Protein AF-A0A2Z6NJ22-F1 (afdb_monomer_lite)

Structure (mmCIF, N/CA/C/O backbone):
data_AF-A0A2Z6NJ22-F1
#
_entry.id   AF-A0A2Z6NJ22-F1
#
loop_
_atom_site.group_PDB
_atom_site.id
_atom_site.type_symbol
_atom_site.label_atom_id
_atom_site.label_alt_id
_atom_site.label_comp_id
_atom_site.label_asym_id
_atom_site.label_entity_id
_atom_site.label_seq_id
_atom_site.pdbx_PDB_ins_code
_atom_site.Cartn_x
_atom_site.Cartn_y
_atom_site.Cartn_z
_atom_site.occupancy
_atom_site.B_iso_or_equiv
_atom_site.auth_seq_id
_atom_site.auth_comp_id
_atom_site.auth_asym_id
_atom_site.auth_atom_id
_atom_site.pdbx_PDB_model_num
ATOM 1 N N . MET A 1 1 ? -37.559 15.066 52.890 1.00 38.03 1 MET A N 1
ATOM 2 C CA . MET A 1 1 ? -38.535 14.042 52.477 1.00 38.03 1 MET A CA 1
ATOM 3 C C . MET A 1 1 ? -38.280 13.775 51.014 1.00 38.03 1 MET A C 1
ATOM 5 O O . MET A 1 1 ? -38.574 14.602 50.161 1.00 38.03 1 MET A O 1
ATOM 9 N N . ASP A 1 2 ? -37.544 12.697 50.812 1.00 37.50 2 ASP A N 1
ATOM 10 C CA . ASP A 1 2 ? -36.873 12.279 49.595 1.00 37.50 2 ASP A CA 1
ATOM 11 C C . ASP A 1 2 ? -37.854 11.797 48.532 1.00 37.50 2 ASP A C 1
ATOM 13 O O . ASP A 1 2 ? -38.827 11.119 48.843 1.00 37.50 2 ASP A O 1
ATOM 17 N N . THR A 1 3 ? -37.546 12.063 47.267 1.00 36.28 3 THR A N 1
ATOM 18 C CA . THR A 1 3 ? -37.867 11.139 46.171 1.00 36.28 3 THR A CA 1
ATOM 19 C C . THR A 1 3 ? -36.763 11.238 45.123 1.00 36.28 3 THR A C 1
ATOM 21 O O . THR A 1 3 ? -36.845 11.949 44.127 1.00 36.28 3 THR A O 1
ATOM 24 N N . ILE A 1 4 ? -35.683 10.505 45.394 1.00 40.12 4 ILE A N 1
ATOM 25 C CA . ILE A 1 4 ? -34.725 10.065 44.384 1.00 40.12 4 ILE A CA 1
ATOM 26 C C . ILE A 1 4 ? -35.502 9.130 43.452 1.00 40.12 4 ILE A C 1
ATOM 28 O O . ILE A 1 4 ? -35.852 8.016 43.839 1.00 40.12 4 ILE A O 1
ATOM 32 N N . VAL A 1 5 ? -35.796 9.582 42.234 1.00 43.03 5 VAL A N 1
ATOM 33 C CA . VAL A 1 5 ? -36.235 8.690 41.157 1.00 43.03 5 VAL A CA 1
ATOM 34 C C . VAL A 1 5 ? -35.000 7.923 40.698 1.00 43.03 5 VAL A C 1
ATOM 36 O O . VAL A 1 5 ? -34.223 8.377 39.861 1.00 43.03 5 VAL A O 1
ATOM 39 N N . THR A 1 6 ? -34.790 6.759 41.300 1.00 40.00 6 THR A N 1
ATOM 40 C CA . THR A 1 6 ? -33.880 5.730 40.809 1.00 40.00 6 THR A CA 1
ATOM 41 C C . THR A 1 6 ? -34.427 5.198 39.486 1.00 40.00 6 THR A C 1
ATOM 43 O O . THR A 1 6 ? -35.269 4.301 39.454 1.00 40.00 6 THR A O 1
ATOM 46 N N . SER A 1 7 ? -33.943 5.729 38.360 1.00 39.03 7 SER A N 1
ATOM 47 C CA . SER A 1 7 ? -34.081 5.055 37.068 1.00 39.03 7 SER A CA 1
ATOM 48 C C . SER A 1 7 ? -33.169 3.827 37.074 1.00 39.03 7 SER A C 1
ATOM 50 O O . SER A 1 7 ? -32.027 3.867 36.618 1.00 39.03 7 SER A O 1
ATOM 52 N N . ASN A 1 8 ? -33.672 2.740 37.658 1.00 41.41 8 ASN A N 1
ATOM 53 C CA . ASN A 1 8 ? -33.053 1.425 37.643 1.00 41.41 8 ASN A CA 1
ATOM 54 C C . ASN A 1 8 ? -33.202 0.828 36.233 1.00 41.41 8 ASN A C 1
ATOM 56 O O . ASN A 1 8 ? -34.035 -0.043 35.985 1.00 41.41 8 ASN A O 1
ATOM 60 N N . GLY A 1 9 ? -32.435 1.367 35.284 1.00 41.97 9 GLY A N 1
ATOM 61 C CA . GLY A 1 9 ? -32.230 0.770 33.973 1.00 41.97 9 GLY A CA 1
ATOM 62 C C . GLY A 1 9 ? -31.323 -0.436 34.146 1.00 41.97 9 GLY A C 1
ATOM 63 O O . GLY A 1 9 ? -30.105 -0.322 34.069 1.00 41.97 9 GLY A O 1
ATOM 64 N N . THR A 1 10 ? -31.926 -1.579 34.444 1.00 43.66 10 THR A N 1
ATOM 65 C CA . THR A 1 10 ? -31.270 -2.881 34.387 1.00 43.66 10 THR A CA 1
ATOM 66 C C . THR A 1 10 ? -30.756 -3.081 32.963 1.00 43.66 10 THR A C 1
ATOM 68 O O . THR A 1 10 ? -31.517 -3.383 32.048 1.00 43.66 10 THR A O 1
ATOM 71 N N . GLU A 1 11 ? -29.457 -2.861 32.752 1.00 52.00 11 GLU A N 1
ATOM 72 C CA . GLU A 1 11 ? -28.782 -3.304 31.538 1.00 52.00 11 GLU A CA 1
ATOM 73 C C . GLU A 1 11 ? -28.893 -4.831 31.492 1.00 52.00 11 GLU A C 1
ATOM 75 O O . GLU A 1 11 ? -28.172 -5.545 32.192 1.00 52.00 11 GLU A O 1
ATOM 80 N N . GLU A 1 12 ? -29.839 -5.348 30.704 1.00 48.53 12 GLU A N 1
ATOM 81 C CA . GLU A 1 12 ? -29.892 -6.777 30.418 1.00 48.53 12 GLU A CA 1
ATOM 82 C C . GLU A 1 12 ? -28.512 -7.227 29.902 1.00 48.53 12 GLU A C 1
ATOM 84 O O . GLU A 1 12 ? -27.962 -6.618 28.972 1.00 48.53 12 GLU A O 1
ATOM 89 N N . 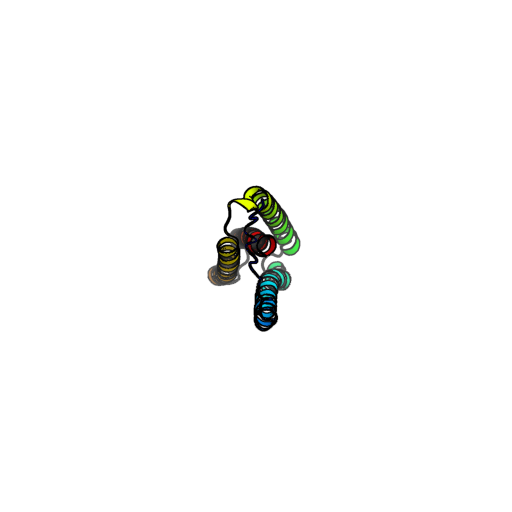PRO A 1 13 ? -27.923 -8.298 30.463 1.00 52.50 13 PRO A N 1
ATOM 90 C CA . PRO A 1 13 ? -26.625 -8.773 30.021 1.00 52.50 13 PRO A CA 1
ATOM 91 C C . PRO A 1 13 ? -26.741 -9.197 28.554 1.00 52.50 13 PRO A C 1
ATOM 93 O O . PRO A 1 13 ? -27.478 -10.125 28.217 1.00 52.50 13 PRO A O 1
ATOM 96 N N . ARG A 1 14 ? -26.016 -8.503 27.663 1.00 60.91 14 ARG A N 1
ATOM 97 C CA . ARG A 1 14 ? -25.985 -8.781 26.216 1.00 60.91 14 ARG A CA 1
ATOM 98 C C . ARG A 1 14 ? -25.862 -10.291 25.980 1.00 60.91 14 ARG A C 1
ATOM 100 O O . ARG A 1 14 ? -24.831 -10.883 26.316 1.00 60.91 14 ARG A O 1
ATOM 107 N N . LYS A 1 15 ? -26.899 -10.905 25.391 1.00 55.41 15 LYS A N 1
ATOM 108 C CA . LYS A 1 15 ? -26.952 -12.345 25.083 1.00 55.41 15 LYS A CA 1
ATOM 109 C C . LYS A 1 15 ? -25.620 -12.816 24.462 1.00 55.41 15 LYS A C 1
ATOM 111 O O . LYS A 1 15 ? -25.198 -12.262 23.443 1.00 55.41 15 LYS A O 1
ATOM 116 N N . PRO A 1 16 ? -24.960 -13.856 25.008 1.00 56.44 16 PRO A N 1
ATOM 117 C CA . PRO A 1 16 ? -23.625 -14.280 24.572 1.00 56.44 16 PRO A CA 1
ATOM 118 C C . PRO A 1 16 ? -23.552 -14.779 23.117 1.00 56.44 16 PRO A C 1
ATOM 120 O O . PRO A 1 16 ? -22.465 -14.809 22.548 1.00 56.44 16 PRO A O 1
ATOM 123 N N . GLY A 1 17 ? -24.682 -15.090 22.469 1.00 58.94 17 GLY A N 1
ATOM 124 C CA . GLY A 1 17 ? -24.729 -15.532 21.066 1.00 58.94 17 GLY A CA 1
ATOM 125 C C . GLY A 1 17 ? -24.195 -14.513 20.045 1.00 58.94 17 GLY A C 1
ATOM 126 O O . GLY A 1 17 ? -23.742 -14.903 18.971 1.00 58.94 17 GLY A O 1
ATOM 127 N N . GLY A 1 18 ? -24.182 -13.216 20.378 1.00 73.31 18 GLY A N 1
ATOM 128 C CA . GLY A 1 18 ? -23.552 -12.190 19.538 1.00 73.31 18 GLY A CA 1
ATOM 129 C C . GLY A 1 18 ? -22.020 -12.209 19.587 1.00 73.31 18 GLY A C 1
ATOM 130 O O . GLY A 1 18 ? -21.376 -11.791 18.627 1.00 73.31 18 GLY A O 1
ATOM 131 N N . LYS A 1 19 ? -21.428 -12.735 20.669 1.00 81.69 19 LYS A N 1
ATOM 132 C CA . LYS A 1 19 ? -19.976 -12.706 20.904 1.00 81.69 19 LYS A CA 1
ATOM 133 C C . LYS A 1 19 ? -19.224 -13.576 19.898 1.00 81.69 19 LYS A C 1
ATOM 135 O O . LYS A 1 19 ? -18.253 -13.114 19.314 1.00 81.69 19 LYS A O 1
ATOM 140 N N . TYR A 1 20 ? -19.718 -14.786 19.627 1.00 86.19 20 TYR A N 1
ATOM 141 C CA . TYR A 1 20 ? -19.116 -15.685 18.635 1.00 86.19 20 TYR A CA 1
ATOM 142 C C . TYR A 1 20 ? -19.231 -15.145 17.207 1.00 86.19 20 TYR A C 1
ATOM 144 O O . TYR A 1 20 ? -18.273 -15.219 16.443 1.00 86.19 20 TYR A O 1
ATOM 152 N N . LYS A 1 21 ? -20.376 -14.544 16.852 1.00 86.62 21 LYS A N 1
ATOM 153 C CA . LYS A 1 21 ? -20.558 -13.913 15.536 1.00 86.62 21 LYS A CA 1
ATOM 154 C C . LYS A 1 21 ? -19.624 -12.716 15.349 1.00 86.62 21 LYS A C 1
ATOM 156 O O . LYS A 1 21 ? -18.987 -12.608 14.310 1.00 86.62 21 LYS A O 1
ATOM 161 N N . ALA A 1 22 ? -19.508 -11.850 16.356 1.00 86.62 22 ALA A N 1
ATOM 162 C CA . ALA A 1 22 ? -18.588 -10.715 16.320 1.00 86.62 22 ALA A CA 1
ATOM 163 C C . ALA A 1 22 ? -17.117 -11.163 16.268 1.00 86.62 22 ALA A C 1
ATOM 165 O O . ALA A 1 22 ? -16.336 -10.589 15.516 1.00 86.62 22 ALA A O 1
ATOM 166 N N . MET A 1 23 ? -16.756 -12.216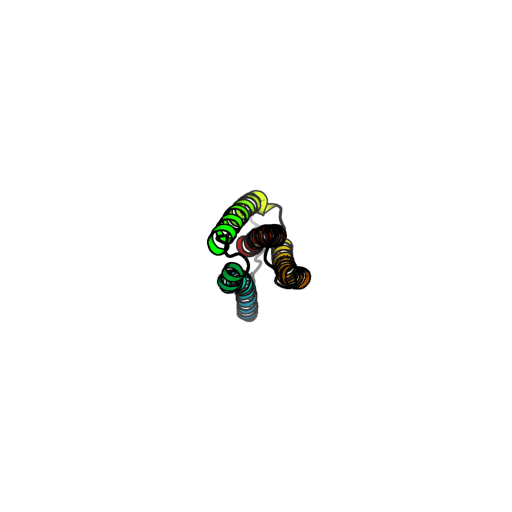 17.008 1.00 88.62 23 MET A N 1
ATOM 167 C CA . MET A 1 23 ? -15.417 -12.810 16.979 1.00 88.62 23 MET A CA 1
ATOM 168 C C . MET A 1 23 ? -15.077 -13.376 15.597 1.00 88.62 23 MET A C 1
ATOM 170 O O . MET A 1 23 ? -13.996 -13.104 15.088 1.00 88.62 23 MET A O 1
ATOM 174 N N . LEU A 1 24 ? -16.010 -14.092 14.960 1.00 91.62 24 LEU A N 1
ATOM 175 C CA . LEU A 1 24 ? -15.826 -14.600 13.600 1.00 91.62 24 LEU A CA 1
ATOM 176 C C . LEU A 1 24 ? -15.635 -13.460 12.591 1.00 91.62 24 LEU A C 1
ATOM 178 O O . LEU A 1 24 ? -14.754 -13.534 11.742 1.00 91.62 24 LEU A O 1
ATOM 182 N N . VAL A 1 25 ? -16.435 -12.395 12.692 1.00 89.31 25 VAL A N 1
ATOM 183 C CA . VAL A 1 25 ? -16.301 -11.226 11.811 1.00 89.31 25 VAL A CA 1
ATOM 184 C C . VAL A 1 25 ? -14.953 -10.539 12.025 1.00 89.31 25 VAL A C 1
ATOM 186 O O . VAL A 1 25 ? -14.252 -10.295 11.052 1.00 89.31 25 VAL A O 1
ATOM 189 N N . CYS A 1 26 ? -14.551 -10.285 13.273 1.00 88.25 26 CYS A N 1
ATOM 190 C CA . CYS A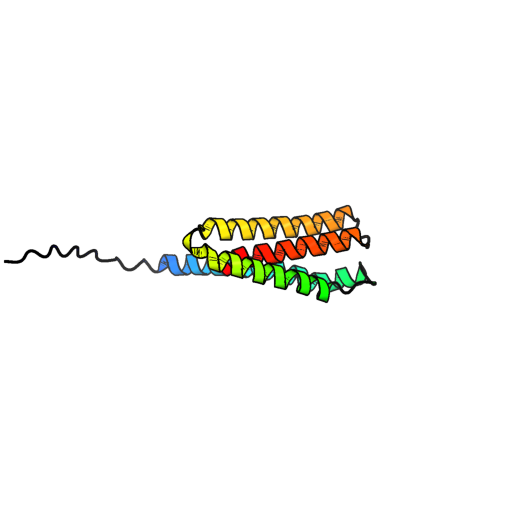 1 26 ? -13.244 -9.702 13.588 1.00 88.25 26 CYS A CA 1
ATOM 191 C C . CYS A 1 26 ? -12.092 -10.563 13.043 1.00 88.25 26 CYS A C 1
ATOM 193 O O . CYS A 1 26 ? -11.169 -10.043 12.422 1.00 88.25 26 CYS A O 1
ATOM 195 N N . PHE A 1 27 ? -12.199 -11.888 13.181 1.00 91.31 27 PHE A N 1
ATOM 196 C CA . PHE A 1 27 ? -11.230 -12.827 12.627 1.00 91.31 27 PHE A CA 1
ATOM 197 C C . PHE A 1 27 ? -11.127 -12.728 11.100 1.00 91.31 27 PHE A C 1
ATOM 199 O O . PHE A 1 27 ? -10.025 -12.636 10.572 1.00 91.31 27 PHE A O 1
ATOM 206 N N . ILE A 1 28 ? -12.257 -12.702 10.383 1.00 91.81 28 ILE A N 1
ATOM 207 C CA . ILE A 1 28 ? -12.269 -12.579 8.916 1.00 91.81 28 ILE A CA 1
ATOM 208 C C . ILE A 1 28 ? -11.689 -11.232 8.470 1.00 91.81 28 ILE A C 1
ATOM 210 O O . ILE A 1 28 ? -10.926 -11.192 7.508 1.00 91.81 28 ILE A O 1
ATOM 214 N N . LEU A 1 29 ? -12.028 -10.142 9.163 1.00 89.38 29 LEU A N 1
ATOM 215 C CA . LEU A 1 29 ? -11.515 -8.808 8.845 1.00 89.38 29 LEU A CA 1
ATOM 216 C C . LEU A 1 29 ? -9.993 -8.742 9.041 1.00 89.38 29 LEU A C 1
ATOM 218 O O . LEU A 1 29 ? -9.287 -8.344 8.116 1.00 89.38 29 LEU A O 1
ATOM 222 N N . GLY A 1 30 ? -9.483 -9.205 10.186 1.00 89.81 30 GLY A N 1
ATOM 223 C CA . GLY A 1 30 ? -8.042 -9.248 10.448 1.00 89.81 30 GLY A CA 1
ATOM 224 C C . GLY A 1 30 ? -7.292 -10.197 9.509 1.00 89.81 30 GLY A C 1
ATOM 225 O O . GLY A 1 30 ? -6.213 -9.870 9.025 1.00 89.81 30 GLY A O 1
ATOM 226 N N . LEU A 1 31 ? -7.874 -11.354 9.178 1.00 91.50 31 LEU A N 1
ATOM 227 C CA . LEU A 1 31 ? -7.289 -12.267 8.196 1.00 91.50 31 LEU A CA 1
ATOM 228 C C . LEU A 1 31 ? -7.230 -11.623 6.803 1.00 91.50 31 LEU A C 1
ATOM 230 O O . LEU A 1 31 ? -6.240 -11.791 6.097 1.00 91.50 31 LEU A O 1
ATOM 234 N N . GLY A 1 32 ? -8.263 -10.875 6.411 1.00 89.06 32 GLY A N 1
ATOM 235 C CA . GLY A 1 32 ? -8.334 -10.203 5.116 1.00 89.06 32 GLY A CA 1
ATOM 236 C C . GLY A 1 32 ? -7.240 -9.152 4.917 1.00 89.06 32 GLY A C 1
ATOM 237 O O . GLY A 1 32 ? -6.574 -9.170 3.880 1.00 89.06 32 GLY A O 1
ATOM 238 N N . SER A 1 33 ? -7.015 -8.272 5.902 1.00 87.75 33 SER A N 1
ATOM 239 C CA . SER A 1 33 ? -5.926 -7.282 5.831 1.00 87.75 33 SER A CA 1
ATOM 240 C C . SER A 1 33 ? -4.556 -7.961 5.809 1.00 87.75 33 SER A C 1
ATOM 242 O O . SER A 1 33 ? -3.709 -7.639 4.971 1.00 87.75 33 SER A O 1
ATOM 244 N N . LEU A 1 34 ? -4.372 -8.978 6.656 1.00 89.25 34 LEU A N 1
ATOM 245 C CA . LEU A 1 34 ? -3.115 -9.707 6.757 1.00 89.25 34 LEU A CA 1
ATOM 246 C C . LEU A 1 34 ? -2.778 -10.435 5.449 1.00 89.25 34 LEU A C 1
ATOM 248 O O . LEU A 1 34 ? -1.649 -10.340 4.967 1.00 89.25 34 LEU A O 1
ATOM 252 N N . VAL A 1 35 ? -3.748 -11.122 4.840 1.00 90.69 35 VAL A N 1
ATOM 253 C CA . VAL A 1 35 ? -3.563 -11.820 3.558 1.00 90.69 35 VAL A CA 1
ATOM 254 C C . VAL A 1 35 ? -3.206 -10.838 2.444 1.00 90.69 35 VAL A C 1
ATOM 256 O O . VAL A 1 35 ? -2.307 -11.140 1.658 1.00 90.69 35 VAL A O 1
ATOM 259 N N . ALA A 1 36 ? -3.848 -9.668 2.379 1.00 87.75 36 ALA A N 1
ATOM 260 C CA . ALA A 1 36 ? -3.577 -8.676 1.339 1.00 87.75 36 ALA A CA 1
ATOM 261 C C . ALA A 1 36 ? -2.115 -8.193 1.373 1.00 87.75 36 ALA A C 1
ATOM 263 O O . ALA A 1 36 ? -1.418 -8.253 0.356 1.00 87.75 36 ALA A O 1
ATOM 264 N N . TRP A 1 37 ? -1.622 -7.780 2.544 1.00 85.00 37 TRP A N 1
ATOM 265 C CA . TRP A 1 37 ? -0.246 -7.297 2.673 1.00 85.00 37 TRP A CA 1
ATOM 266 C C . TRP A 1 37 ? 0.797 -8.414 2.538 1.00 85.00 37 TRP A C 1
ATOM 268 O O . TRP A 1 37 ? 1.796 -8.252 1.834 1.00 85.00 37 TRP A O 1
ATOM 278 N N . ASN A 1 38 ? 0.558 -9.584 3.138 1.00 89.50 38 ASN A N 1
ATOM 279 C CA . ASN A 1 38 ? 1.504 -10.700 3.036 1.00 89.50 38 ASN A CA 1
ATOM 280 C C . ASN A 1 38 ? 1.629 -11.218 1.601 1.00 89.50 38 ASN A C 1
ATOM 282 O O . ASN A 1 38 ? 2.739 -11.507 1.158 1.00 89.50 38 ASN A O 1
ATOM 286 N N . SER A 1 39 ? 0.529 -11.252 0.844 1.00 88.69 39 SER A N 1
ATOM 287 C CA . SER A 1 39 ? 0.570 -11.631 -0.574 1.00 88.69 39 SER A CA 1
ATOM 288 C C . SER A 1 39 ? 1.480 -10.700 -1.380 1.00 88.69 39 SER A C 1
ATOM 290 O O . SER A 1 39 ? 2.249 -11.169 -2.219 1.00 88.69 39 SER A O 1
ATOM 292 N N . MET A 1 40 ? 1.456 -9.396 -1.083 1.00 84.44 40 MET A N 1
ATOM 293 C CA . MET A 1 40 ? 2.336 -8.412 -1.720 1.00 84.44 40 MET A CA 1
ATOM 294 C C . MET A 1 40 ? 3.819 -8.678 -1.422 1.00 84.44 40 MET A C 1
ATOM 296 O O . MET A 1 40 ? 4.658 -8.561 -2.315 1.00 84.44 40 MET A O 1
ATOM 300 N N . LEU A 1 41 ? 4.152 -9.077 -0.190 1.00 85.50 41 LEU A N 1
ATOM 301 C CA . LEU A 1 41 ? 5.524 -9.434 0.185 1.00 85.50 41 LEU A CA 1
ATOM 302 C C . LEU A 1 41 ? 5.992 -10.726 -0.496 1.00 85.50 41 LEU A C 1
ATOM 304 O O . LEU A 1 41 ? 7.118 -10.775 -0.990 1.00 85.50 41 LEU A O 1
ATOM 308 N N . THR A 1 42 ? 5.133 -11.746 -0.576 1.00 89.50 42 THR A N 1
ATOM 309 C CA . THR A 1 42 ? 5.454 -13.022 -1.240 1.00 89.50 42 THR A CA 1
ATOM 310 C C . THR A 1 42 ? 5.682 -12.853 -2.745 1.00 89.50 42 THR A C 1
ATOM 312 O O . THR A 1 42 ? 6.539 -13.520 -3.320 1.00 89.50 42 THR A O 1
ATOM 315 N N . ILE A 1 43 ? 4.987 -11.911 -3.389 1.00 89.06 43 ILE A N 1
ATOM 316 C CA . ILE A 1 43 ? 5.213 -11.557 -4.800 1.00 89.06 43 ILE A CA 1
ATOM 317 C C . ILE A 1 43 ? 6.566 -10.851 -5.034 1.00 89.06 43 ILE A C 1
ATOM 319 O O . ILE A 1 43 ? 7.005 -10.705 -6.175 1.00 89.06 43 ILE A O 1
ATOM 323 N N . GLY A 1 44 ? 7.285 -10.458 -3.977 1.00 86.75 44 GLY A N 1
ATOM 324 C CA . GLY A 1 44 ? 8.578 -9.778 -4.072 1.00 86.75 44 GLY A CA 1
ATOM 325 C C . GLY A 1 44 ? 9.624 -10.514 -4.922 1.00 86.75 44 GLY A C 1
ATOM 326 O O . GLY A 1 44 ? 10.367 -9.866 -5.660 1.00 86.75 44 GLY A O 1
ATOM 327 N N . ASP A 1 45 ? 9.641 -11.849 -4.900 1.00 88.06 45 ASP A N 1
ATOM 328 C CA . ASP A 1 45 ? 10.558 -12.653 -5.724 1.00 88.06 45 ASP A CA 1
ATOM 329 C C . ASP A 1 45 ? 10.269 -12.526 -7.226 1.00 88.06 45 ASP A C 1
ATOM 331 O O . ASP A 1 45 ? 11.189 -12.525 -8.051 1.00 88.06 45 ASP A O 1
ATOM 335 N N . TYR A 1 46 ? 8.996 -12.362 -7.596 1.00 89.31 46 TYR A N 1
ATOM 336 C CA . TYR A 1 46 ? 8.610 -12.038 -8.965 1.00 89.31 46 TYR A CA 1
ATOM 337 C C . TYR A 1 46 ? 9.127 -10.647 -9.355 1.00 89.31 46 TYR A C 1
ATOM 339 O O . TYR A 1 46 ? 9.749 -10.493 -10.409 1.00 89.31 46 TYR A O 1
ATOM 347 N N . TYR A 1 47 ? 8.984 -9.654 -8.473 1.00 88.62 47 TYR A N 1
ATOM 348 C CA . TYR A 1 47 ? 9.502 -8.310 -8.731 1.00 88.62 47 TYR A CA 1
ATOM 349 C C . TYR A 1 47 ? 11.026 -8.258 -8.855 1.00 88.62 47 TYR A C 1
ATOM 351 O O . TYR A 1 47 ? 11.528 -7.459 -9.644 1.00 88.62 47 TYR A O 1
ATOM 359 N N . TYR A 1 48 ? 11.780 -9.115 -8.162 1.00 88.56 48 TYR A N 1
ATOM 360 C CA . TYR A 1 48 ? 13.230 -9.207 -8.374 1.00 88.56 48 TYR A CA 1
ATOM 361 C C . TYR A 1 48 ? 13.599 -9.701 -9.774 1.00 88.56 48 TYR A C 1
ATOM 363 O O . TYR A 1 48 ? 14.550 -9.194 -10.370 1.00 88.56 48 TYR A O 1
ATOM 371 N N . LYS A 1 49 ? 12.843 -10.660 -10.323 1.00 88.81 49 LYS A N 1
ATOM 372 C CA . LYS A 1 49 ? 13.040 -11.127 -11.704 1.00 88.81 49 LYS A CA 1
ATOM 373 C C . LYS A 1 49 ? 12.626 -10.064 -12.720 1.00 88.81 49 LYS A C 1
ATOM 375 O O . LYS A 1 49 ? 13.293 -9.900 -13.738 1.00 88.81 49 LYS A O 1
ATOM 380 N N . LEU A 1 50 ? 11.547 -9.341 -12.431 1.00 87.81 50 LEU A N 1
ATOM 381 C CA . LEU A 1 50 ? 10.993 -8.319 -13.312 1.00 87.81 50 LEU A CA 1
ATOM 382 C C . LEU A 1 50 ? 11.837 -7.030 -13.338 1.00 87.81 50 LEU A C 1
ATOM 384 O O . LEU A 1 50 ? 11.993 -6.403 -14.387 1.00 87.81 50 LEU A O 1
ATOM 388 N N . PHE A 1 51 ? 12.417 -6.649 -12.197 1.00 87.50 51 PHE A N 1
ATOM 389 C CA . PHE A 1 51 ? 13.188 -5.418 -12.005 1.00 87.50 51 PHE A CA 1
ATOM 390 C C . PHE A 1 51 ? 14.599 -5.710 -11.459 1.00 87.50 51 PHE A C 1
ATOM 392 O O . PHE A 1 51 ? 14.934 -5.278 -10.356 1.00 87.50 51 PHE A O 1
ATOM 399 N N . PRO A 1 52 ? 15.483 -6.373 -12.228 1.00 84.94 52 PRO A N 1
ATOM 400 C CA . PRO A 1 52 ? 16.782 -6.845 -11.731 1.00 84.94 52 PRO A CA 1
ATOM 401 C C . PRO A 1 52 ? 17.749 -5.723 -11.319 1.00 84.94 52 PRO A C 1
ATOM 403 O O . PRO A 1 52 ? 18.710 -5.963 -10.596 1.00 84.94 52 PRO A O 1
ATOM 406 N N . LYS A 1 53 ? 17.515 -4.489 -11.783 1.00 84.94 53 LYS A N 1
ATOM 407 C CA . LYS A 1 53 ? 18.320 -3.304 -11.437 1.00 84.94 53 LYS A CA 1
ATOM 408 C C . LYS A 1 53 ? 17.843 -2.586 -10.166 1.00 84.94 53 LYS A C 1
ATOM 410 O O . LYS A 1 53 ? 18.481 -1.625 -9.749 1.00 84.94 53 LYS A O 1
ATOM 415 N N . TYR A 1 54 ? 16.725 -3.011 -9.579 1.00 83.56 54 TYR A N 1
ATOM 416 C CA . TYR A 1 54 ? 16.100 -2.373 -8.421 1.00 83.56 54 TYR A CA 1
ATOM 417 C C . TYR A 1 54 ? 16.030 -3.348 -7.237 1.00 83.56 54 TYR A C 1
ATOM 419 O O . TYR A 1 54 ? 16.124 -4.560 -7.406 1.00 83.56 54 TYR A O 1
ATOM 427 N N . HIS A 1 55 ? 15.842 -2.818 -6.023 1.00 86.81 55 HIS A N 1
ATOM 428 C CA . HIS A 1 55 ? 15.638 -3.612 -4.804 1.00 86.81 55 HIS A CA 1
ATOM 429 C C . HIS A 1 55 ? 14.181 -3.517 -4.311 1.00 86.81 55 HIS A C 1
ATOM 431 O O . HIS A 1 55 ? 13.928 -2.866 -3.290 1.00 86.81 55 HIS A O 1
ATOM 437 N N . PRO A 1 56 ? 13.215 -4.152 -5.008 1.00 84.00 56 PRO A N 1
ATOM 438 C CA . PRO A 1 56 ? 11.786 -4.011 -4.731 1.00 84.00 56 PRO A CA 1
ATO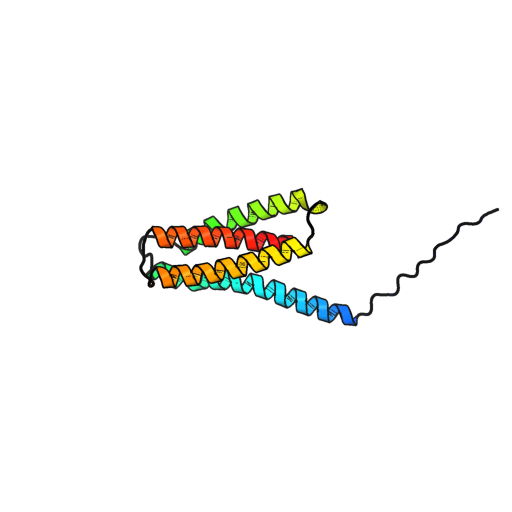M 439 C C . PRO A 1 56 ? 11.424 -4.306 -3.274 1.00 84.00 56 PRO A C 1
ATOM 441 O O . PRO A 1 56 ? 10.802 -3.465 -2.641 1.00 84.00 56 PRO A O 1
ATOM 444 N N . SER A 1 57 ? 11.877 -5.407 -2.668 1.00 82.75 57 SER A N 1
ATOM 445 C CA . SER A 1 57 ? 11.466 -5.743 -1.289 1.00 82.75 57 SER A CA 1
ATOM 446 C C . SER A 1 57 ? 11.833 -4.678 -0.249 1.00 82.75 57 SER A C 1
ATOM 448 O O . SER A 1 57 ? 11.117 -4.503 0.734 1.00 82.75 57 SER A O 1
ATOM 450 N N . ARG A 1 58 ? 12.932 -3.941 -0.461 1.00 87.25 58 ARG A N 1
ATOM 451 C CA . ARG A 1 58 ? 13.355 -2.862 0.448 1.00 87.25 58 ARG A CA 1
ATOM 452 C C . ARG A 1 58 ? 12.576 -1.583 0.183 1.00 87.25 58 ARG A C 1
ATOM 454 O O . ARG A 1 58 ? 12.150 -0.913 1.111 1.00 87.25 58 ARG A O 1
ATOM 461 N N . VAL A 1 59 ? 12.385 -1.241 -1.088 1.00 89.75 59 VAL A N 1
ATOM 462 C CA . VAL A 1 59 ? 11.699 0.000 -1.457 1.00 89.75 59 VAL A CA 1
ATOM 463 C C . VAL A 1 59 ? 10.211 -0.084 -1.136 1.00 89.75 59 VAL A C 1
ATOM 465 O O . VAL A 1 59 ? 9.670 0.860 -0.577 1.00 89.75 59 VAL A O 1
ATOM 468 N N . LEU A 1 60 ? 9.561 -1.220 -1.398 1.00 88.31 60 LEU A N 1
ATOM 469 C CA . LEU A 1 60 ? 8.141 -1.409 -1.095 1.00 88.31 60 LEU A CA 1
ATOM 470 C C . LEU A 1 60 ? 7.873 -1.263 0.408 1.00 88.31 60 LEU A C 1
ATOM 472 O O . LEU A 1 60 ? 6.956 -0.554 0.804 1.00 88.31 60 LEU A O 1
ATOM 476 N N . THR A 1 61 ? 8.714 -1.852 1.258 1.00 88.38 61 THR A N 1
ATOM 477 C CA . THR A 1 61 ? 8.577 -1.718 2.717 1.00 88.38 61 THR A CA 1
ATOM 478 C C . THR A 1 61 ? 8.877 -0.298 3.204 1.00 88.38 61 THR A C 1
ATOM 480 O O . THR A 1 61 ? 8.120 0.231 4.018 1.00 88.38 61 THR A O 1
ATOM 483 N N . LEU A 1 62 ? 9.904 0.359 2.653 1.00 91.19 62 LEU A N 1
ATOM 484 C CA . LEU A 1 62 ? 10.221 1.762 2.947 1.00 91.19 62 LEU A CA 1
ATOM 485 C C . LEU A 1 62 ? 9.147 2.747 2.484 1.00 91.19 62 LEU A C 1
ATOM 487 O O . LEU A 1 62 ? 9.034 3.818 3.067 1.00 91.19 62 LEU A O 1
ATOM 491 N N . VAL A 1 63 ? 8.378 2.420 1.447 1.00 92.94 63 VAL A N 1
ATOM 492 C CA . VAL A 1 63 ? 7.228 3.226 1.027 1.00 92.94 63 VAL A CA 1
ATOM 493 C C . VAL A 1 63 ? 6.017 2.899 1.894 1.00 92.94 63 VAL A C 1
ATOM 495 O O . VAL A 1 63 ? 5.324 3.798 2.336 1.00 92.94 63 VAL A O 1
ATOM 498 N N . TYR A 1 64 ? 5.768 1.634 2.207 1.00 92.50 64 TYR A N 1
ATOM 499 C CA . TYR A 1 64 ? 4.615 1.244 3.012 1.00 92.50 64 TYR A CA 1
ATOM 500 C C . TYR A 1 64 ? 4.615 1.875 4.411 1.00 92.50 64 TYR A C 1
ATOM 502 O O . TYR A 1 64 ? 3.644 2.512 4.815 1.00 92.50 64 TYR A O 1
ATOM 510 N N . GLN A 1 65 ? 5.721 1.723 5.143 1.00 92.81 65 GLN A N 1
ATOM 511 C CA . GLN A 1 65 ? 5.828 2.090 6.557 1.00 92.81 65 GLN A CA 1
ATOM 512 C C . GLN A 1 65 ? 5.527 3.568 6.867 1.00 92.81 65 GLN A C 1
ATOM 514 O O . GLN A 1 65 ? 4.701 3.815 7.746 1.00 92.81 65 GLN A O 1
ATOM 519 N N . PRO A 1 66 ? 6.131 4.570 6.196 1.00 93.50 66 PRO A N 1
ATOM 520 C CA . PRO A 1 66 ? 5.861 5.972 6.507 1.00 93.50 66 PRO A CA 1
ATOM 521 C C . PRO A 1 66 ? 4.428 6.377 6.160 1.00 93.50 66 PRO A C 1
ATOM 523 O O . PRO A 1 66 ? 3.844 7.190 6.872 1.00 93.50 66 PRO A O 1
ATOM 526 N N . PHE A 1 67 ? 3.834 5.798 5.112 1.00 93.19 67 PHE A N 1
ATOM 527 C CA . PHE A 1 67 ? 2.443 6.073 4.759 1.00 93.19 67 PHE A CA 1
ATOM 528 C C . PHE A 1 67 ? 1.471 5.412 5.739 1.00 93.19 67 PHE A C 1
ATOM 530 O O . PHE A 1 67 ? 0.498 6.054 6.134 1.00 93.19 67 PHE A O 1
ATOM 537 N N . ALA A 1 68 ? 1.760 4.191 6.194 1.00 93.00 68 ALA A N 1
ATOM 538 C CA . ALA A 1 68 ? 0.986 3.520 7.233 1.00 93.00 68 ALA A CA 1
ATOM 539 C C . ALA A 1 68 ? 1.051 4.291 8.560 1.00 93.00 68 ALA A C 1
ATOM 541 O O . ALA A 1 68 ? 0.025 4.723 9.082 1.00 93.00 68 ALA A O 1
ATOM 542 N N . ILE A 1 69 ? 2.258 4.567 9.065 1.00 94.12 69 ILE A N 1
ATOM 543 C CA . ILE A 1 69 ? 2.457 5.282 10.333 1.00 94.12 69 ILE A CA 1
ATOM 544 C C . ILE A 1 69 ? 1.911 6.710 10.250 1.00 94.12 69 ILE A C 1
ATOM 546 O O . ILE A 1 69 ? 1.201 7.150 11.152 1.00 94.12 69 ILE A O 1
ATOM 550 N N . GLY A 1 70 ? 2.201 7.437 9.169 1.00 93.25 70 GLY A N 1
ATOM 551 C CA . GLY A 1 70 ? 1.728 8.808 8.984 1.00 93.25 70 GLY A CA 1
ATOM 552 C C . GLY A 1 70 ? 0.202 8.888 8.971 1.00 93.25 70 GLY A C 1
ATOM 553 O O . GLY A 1 70 ? -0.383 9.698 9.690 1.00 93.25 70 GLY A O 1
ATOM 554 N N . THR A 1 71 ? -0.451 7.996 8.222 1.00 92.06 71 THR A N 1
ATOM 555 C CA . THR A 1 71 ? -1.918 7.924 8.175 1.00 92.06 71 THR A CA 1
ATOM 556 C C . THR A 1 71 ? -2.493 7.522 9.532 1.00 92.06 71 THR A C 1
ATOM 558 O O . THR A 1 71 ? -3.468 8.124 9.979 1.00 92.06 71 THR A O 1
ATOM 561 N N . LEU A 1 72 ? -1.870 6.566 10.226 1.00 92.81 72 LEU A N 1
ATOM 562 C CA . LEU A 1 72 ? -2.292 6.136 11.557 1.00 92.81 72 LEU A CA 1
ATOM 563 C C . LEU A 1 72 ? -2.227 7.283 12.574 1.00 92.81 72 LEU A C 1
ATOM 565 O O . LEU A 1 72 ? -3.191 7.490 13.306 1.00 92.81 72 LEU A O 1
ATOM 569 N N . ILE A 1 73 ? -1.141 8.064 12.586 1.00 92.94 73 ILE A N 1
ATOM 570 C CA . ILE A 1 73 ? -0.983 9.232 13.471 1.00 92.94 73 ILE A CA 1
ATOM 571 C C . ILE A 1 73 ? -2.090 10.259 13.214 1.00 92.94 73 ILE A C 1
ATOM 573 O O . ILE A 1 73 ? -2.719 10.744 14.157 1.00 92.94 73 ILE A O 1
ATOM 577 N N . ILE A 1 74 ? -2.363 10.567 11.942 1.00 90.19 74 ILE A N 1
ATOM 578 C CA . ILE A 1 74 ? -3.427 11.505 11.560 1.00 90.19 74 ILE A CA 1
ATOM 579 C C . ILE A 1 74 ? -4.783 10.986 12.051 1.00 90.19 74 ILE A C 1
ATOM 581 O O . ILE A 1 74 ? -5.537 11.711 12.702 1.00 90.19 74 ILE A O 1
ATOM 585 N N . LEU A 1 75 ? -5.094 9.719 11.781 1.00 88.25 75 LEU A N 1
ATOM 586 C CA . LEU A 1 75 ? -6.358 9.108 12.183 1.00 88.25 75 LEU A CA 1
ATOM 587 C C . LEU A 1 75 ? -6.516 9.030 13.708 1.00 88.25 75 LEU A C 1
ATOM 589 O O . LEU A 1 75 ? -7.627 9.223 14.204 1.00 88.25 75 LEU A O 1
ATOM 593 N N . ALA A 1 76 ? -5.432 8.785 14.445 1.00 87.81 76 ALA A N 1
ATOM 594 C CA . ALA A 1 76 ? -5.425 8.782 15.904 1.00 87.81 76 ALA A CA 1
ATOM 595 C C . ALA A 1 76 ? -5.715 10.181 16.475 1.00 87.81 76 ALA A C 1
ATOM 597 O O . ALA A 1 76 ? -6.470 10.310 17.436 1.00 87.81 76 ALA A O 1
ATOM 598 N N . TYR A 1 77 ? -5.195 11.241 15.847 1.00 88.31 77 TYR A N 1
ATOM 599 C CA . TYR A 1 77 ? -5.458 12.617 16.273 1.00 88.31 77 TYR A CA 1
ATOM 600 C C . TYR A 1 77 ? -6.925 13.040 16.057 1.00 88.31 77 TYR A C 1
ATOM 602 O O . TYR A 1 77 ? -7.522 13.695 16.911 1.00 88.31 77 TYR A O 1
ATOM 610 N N . TYR A 1 78 ? -7.543 12.628 14.943 1.00 85.50 78 TYR A N 1
ATOM 611 C CA . TYR A 1 78 ? -8.924 12.996 14.581 1.00 85.50 78 TYR A CA 1
ATOM 612 C C . TYR A 1 78 ? -9.991 11.966 14.997 1.00 85.50 78 TYR A C 1
ATOM 614 O O . TYR A 1 78 ? -11.142 12.048 14.554 1.00 85.50 78 TYR A O 1
ATOM 622 N N . GLN A 1 79 ? -9.645 11.014 15.870 1.00 74.31 79 GLN A N 1
ATOM 623 C CA . GLN A 1 79 ? -10.480 9.856 16.210 1.00 74.31 79 GLN A CA 1
ATOM 624 C C . GLN A 1 79 ? -11.908 10.223 16.651 1.00 74.31 79 GLN A C 1
ATOM 626 O O . GLN A 1 79 ? -12.858 9.531 16.295 1.00 74.31 79 GLN A O 1
ATOM 631 N N . SER A 1 80 ? -12.089 11.334 17.374 1.00 72.81 80 SER A N 1
ATOM 632 C CA . SER A 1 80 ? -13.397 11.752 17.906 1.00 72.81 80 SER A CA 1
ATOM 633 C C . SER A 1 80 ? -14.384 12.270 16.851 1.00 72.81 80 SER A C 1
ATOM 635 O O . SER A 1 80 ? -15.571 12.419 17.144 1.00 72.81 80 SER A O 1
ATOM 637 N N . LYS A 1 81 ? -13.921 12.556 15.627 1.00 74.75 81 LYS A N 1
ATOM 638 C CA . LYS A 1 81 ? -14.742 13.121 14.542 1.00 74.75 81 LYS A CA 1
ATOM 639 C C . LYS A 1 81 ? -15.109 12.107 13.459 1.00 74.75 81 LYS A C 1
ATOM 641 O O . LYS A 1 81 ? -16.017 12.378 12.675 1.00 74.75 81 LYS A O 1
ATOM 646 N N . ILE A 1 82 ? -14.422 10.967 13.390 1.00 78.56 82 ILE A N 1
ATOM 647 C CA . ILE A 1 82 ? -14.544 10.020 12.276 1.00 78.56 82 ILE A CA 1
ATOM 648 C C . ILE A 1 82 ? -15.405 8.821 12.677 1.00 78.56 82 ILE A C 1
ATOM 650 O O . ILE A 1 82 ? -15.211 8.205 13.722 1.00 78.56 82 ILE A O 1
ATOM 654 N N . ASN A 1 83 ? -16.343 8.443 11.806 1.00 85.31 83 ASN A N 1
ATOM 655 C CA . ASN A 1 83 ? -17.135 7.232 11.988 1.00 85.31 83 ASN A CA 1
ATOM 656 C C . ASN A 1 83 ? -16.284 5.986 11.678 1.00 85.31 83 ASN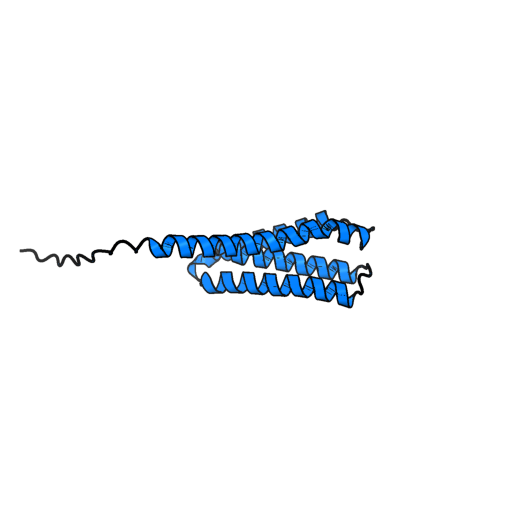 A C 1
ATOM 658 O O . ASN A 1 83 ? -15.880 5.762 10.534 1.00 85.31 83 ASN A O 1
ATOM 662 N N . THR A 1 84 ? -16.044 5.155 12.693 1.00 84.38 84 THR A N 1
ATOM 663 C CA . THR A 1 84 ? -15.179 3.967 12.609 1.00 84.38 84 THR A CA 1
ATOM 664 C C . THR A 1 84 ? -15.639 2.956 11.561 1.00 84.38 84 THR A C 1
ATOM 666 O O . THR A 1 84 ? -14.803 2.370 10.875 1.00 84.38 84 THR A O 1
ATOM 669 N N . ARG A 1 85 ? -16.955 2.798 11.355 1.00 84.31 85 ARG A N 1
ATOM 670 C CA . ARG A 1 85 ? -17.502 1.870 10.347 1.00 84.31 85 ARG A CA 1
ATOM 671 C C . ARG A 1 85 ? -17.151 2.291 8.924 1.00 84.31 85 ARG A C 1
ATOM 673 O O . ARG A 1 85 ? -16.751 1.456 8.120 1.00 84.31 85 ARG A O 1
ATOM 680 N N . LEU A 1 86 ? -17.294 3.584 8.628 1.00 86.00 86 LEU A N 1
ATOM 681 C CA . LEU A 1 86 ? -16.991 4.130 7.307 1.00 86.00 86 LEU A CA 1
ATOM 682 C C . LEU A 1 86 ? -15.487 4.079 7.036 1.00 86.00 86 LEU A C 1
ATOM 684 O O . LEU A 1 86 ? -15.082 3.707 5.940 1.00 86.00 86 LEU A O 1
ATOM 688 N N . ARG A 1 87 ? -14.670 4.380 8.054 1.00 88.25 87 ARG A N 1
ATOM 689 C CA . ARG A 1 87 ? -13.210 4.269 7.981 1.00 88.25 87 ARG A CA 1
ATOM 690 C C . ARG A 1 87 ? -12.765 2.844 7.640 1.00 88.25 87 ARG A C 1
ATOM 692 O O . ARG A 1 87 ? 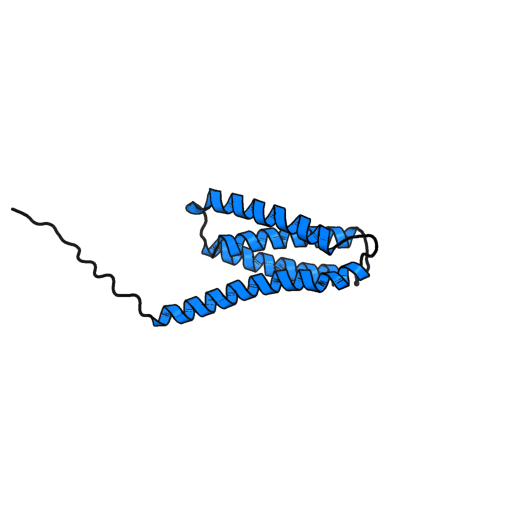-11.974 2.669 6.720 1.00 88.25 87 ARG A O 1
ATOM 699 N N . ASN A 1 88 ? -13.323 1.844 8.324 1.00 89.25 88 ASN A N 1
ATOM 700 C CA . ASN A 1 88 ? -12.982 0.445 8.076 1.00 89.25 88 ASN A CA 1
ATOM 701 C C . ASN A 1 88 ? -13.418 -0.008 6.667 1.00 89.25 88 ASN A C 1
ATOM 703 O O . ASN A 1 88 ? -12.638 -0.603 5.928 1.00 89.25 88 ASN A O 1
ATOM 707 N N . LEU A 1 89 ? -14.641 0.344 6.247 1.00 90.50 89 LEU A N 1
ATOM 708 C CA . LEU A 1 89 ? -15.137 0.024 4.903 1.00 90.50 89 LEU A CA 1
ATOM 709 C C . LEU A 1 89 ? -14.301 0.693 3.800 1.00 90.50 89 LEU A C 1
ATOM 711 O O . LEU A 1 89 ? -14.014 0.063 2.780 1.00 90.50 89 LEU A O 1
ATOM 715 N N . ALA A 1 90 ? -13.889 1.946 4.008 1.00 91.62 90 ALA A N 1
ATOM 716 C CA . ALA A 1 90 ? -13.014 2.663 3.088 1.00 91.62 90 ALA A CA 1
ATOM 717 C C . ALA A 1 90 ? -11.651 1.970 2.959 1.00 91.62 90 ALA A C 1
ATOM 719 O O . ALA A 1 90 ? -11.190 1.762 1.839 1.00 91.62 90 ALA A O 1
ATOM 720 N N . GLY A 1 91 ? -11.054 1.539 4.075 1.00 92.19 91 GLY A N 1
ATOM 721 C CA . GLY A 1 91 ? -9.798 0.788 4.073 1.00 92.19 91 GLY A CA 1
ATOM 722 C C . GLY A 1 91 ? -9.889 -0.519 3.278 1.00 92.19 91 GLY A C 1
ATOM 723 O O . GLY A 1 91 ? -9.078 -0.745 2.381 1.00 92.19 91 GLY A O 1
ATOM 724 N N . PHE A 1 92 ? -10.923 -1.338 3.511 1.00 91.88 92 PHE A N 1
ATOM 725 C CA . PHE A 1 92 ? -11.118 -2.586 2.754 1.00 91.88 92 PHE A CA 1
ATOM 726 C C . PHE A 1 92 ? -11.398 -2.352 1.267 1.00 91.88 92 PHE A C 1
ATOM 728 O O . PHE A 1 92 ? -10.887 -3.085 0.420 1.00 91.88 92 PHE A O 1
ATOM 735 N N . THR A 1 93 ? -12.170 -1.315 0.934 1.00 93.31 93 THR A N 1
ATOM 736 C CA . THR A 1 93 ? -12.418 -0.929 -0.466 1.00 93.31 93 THR A CA 1
ATOM 737 C C . THR A 1 93 ? -11.116 -0.525 -1.152 1.00 93.31 93 THR A C 1
ATOM 739 O O . THR A 1 93 ? -10.868 -0.913 -2.294 1.00 93.31 93 THR A O 1
ATOM 742 N N . LEU A 1 94 ? -10.259 0.215 -0.444 1.00 93.88 94 LEU A N 1
ATOM 743 C CA . LEU A 1 94 ? -8.971 0.663 -0.954 1.00 93.88 94 LEU A CA 1
ATOM 744 C C . LEU A 1 94 ? -7.992 -0.507 -1.118 1.00 93.88 94 LEU A C 1
ATOM 746 O O . LEU A 1 94 ? -7.337 -0.578 -2.154 1.00 93.88 94 LEU A O 1
ATOM 750 N N . PHE A 1 95 ? -7.955 -1.472 -0.190 1.00 91.69 95 PHE A N 1
ATOM 751 C CA . PHE A 1 95 ? -7.177 -2.706 -0.372 1.00 91.69 95 PHE A CA 1
ATOM 752 C C . PHE A 1 95 ? -7.638 -3.515 -1.583 1.00 91.69 95 PHE A C 1
ATOM 754 O O . PHE A 1 95 ? -6.806 -3.974 -2.370 1.00 91.69 95 PHE A O 1
ATOM 761 N N . PHE A 1 96 ? -8.951 -3.673 -1.758 1.00 92.56 96 PHE A N 1
ATOM 762 C CA . PHE A 1 96 ? -9.506 -4.379 -2.907 1.00 92.56 96 PHE A CA 1
ATOM 763 C C . PHE A 1 96 ? -9.125 -3.686 -4.222 1.00 92.56 96 PHE A C 1
ATOM 765 O O . PHE A 1 96 ? -8.579 -4.325 -5.123 1.00 92.56 96 PHE A O 1
ATOM 772 N N . ALA A 1 97 ? -9.337 -2.370 -4.307 1.00 94.94 97 ALA A N 1
ATOM 773 C CA . ALA A 1 97 ? -8.994 -1.582 -5.485 1.00 94.94 97 ALA A CA 1
ATOM 774 C C . ALA A 1 97 ? -7.485 -1.608 -5.778 1.00 94.94 97 ALA A C 1
ATOM 776 O O . ALA A 1 97 ? -7.095 -1.828 -6.921 1.00 94.94 97 ALA A O 1
ATOM 777 N N . ALA A 1 98 ? -6.633 -1.442 -4.763 1.00 93.75 98 ALA A N 1
ATOM 778 C CA . ALA A 1 98 ? -5.182 -1.460 -4.930 1.00 93.75 98 ALA A CA 1
ATOM 779 C C . ALA A 1 98 ? -4.681 -2.834 -5.401 1.00 93.75 98 ALA A C 1
ATOM 781 O O . ALA A 1 98 ? -3.892 -2.899 -6.340 1.00 93.75 98 ALA A O 1
ATOM 782 N N . THR A 1 99 ? -5.184 -3.929 -4.821 1.00 91.81 99 THR A N 1
ATOM 783 C CA . THR A 1 99 ? -4.844 -5.297 -5.256 1.00 91.81 99 THR A CA 1
ATOM 784 C C . THR A 1 99 ? -5.271 -5.537 -6.703 1.00 91.81 99 THR A C 1
ATOM 786 O O . THR A 1 99 ? -4.501 -6.060 -7.505 1.00 91.81 99 THR A O 1
ATOM 789 N N . PHE A 1 100 ? -6.479 -5.105 -7.068 1.00 93.38 100 PHE A N 1
ATOM 790 C CA . PHE A 1 100 ? -6.976 -5.223 -8.435 1.00 93.38 100 PHE A CA 1
ATOM 791 C C . PHE A 1 100 ? -6.142 -4.400 -9.429 1.00 93.38 100 PHE A C 1
ATOM 793 O O . PHE A 1 100 ? -5.817 -4.876 -10.515 1.00 93.38 100 PHE A O 1
ATOM 800 N N . LEU A 1 101 ? -5.723 -3.192 -9.040 1.00 93.81 101 LEU A N 1
ATOM 801 C CA . LEU A 1 101 ? -4.851 -2.345 -9.851 1.00 93.81 101 LEU A CA 1
ATOM 802 C C . LEU A 1 101 ? -3.447 -2.930 -10.030 1.00 93.81 101 LEU A C 1
ATOM 804 O O . LEU A 1 101 ? -2.877 -2.746 -11.101 1.00 93.81 101 LEU A O 1
ATOM 808 N N . VAL A 1 102 ? -2.901 -3.658 -9.047 1.00 91.88 102 VAL A N 1
ATOM 809 C CA . VAL A 1 102 ? -1.628 -4.387 -9.219 1.00 91.88 102 VAL A CA 1
ATOM 810 C C . VAL A 1 102 ? -1.757 -5.415 -10.347 1.00 91.88 102 VAL A C 1
ATOM 812 O O . VAL A 1 102 ? -0.894 -5.470 -11.220 1.00 91.88 102 VAL A O 1
ATOM 815 N N . LEU A 1 103 ? -2.860 -6.171 -10.384 1.00 91.56 103 LEU A N 1
ATOM 816 C CA . LEU A 1 103 ? -3.120 -7.149 -11.448 1.00 91.56 103 LEU A CA 1
ATOM 817 C C . LEU A 1 103 ? -3.300 -6.478 -12.817 1.00 91.56 103 LEU A C 1
ATOM 819 O O . LEU A 1 103 ? -2.762 -6.953 -13.815 1.00 91.56 103 LEU A O 1
ATOM 823 N N . ILE A 1 104 ? -4.030 -5.359 -12.869 1.00 93.69 104 ILE A N 1
ATOM 824 C CA . ILE A 1 104 ? -4.192 -4.581 -14.106 1.00 93.69 104 ILE A CA 1
ATOM 825 C C . ILE A 1 104 ? -2.845 -4.045 -14.585 1.00 93.69 104 ILE A C 1
ATOM 827 O O . ILE A 1 104 ? -2.565 -4.110 -15.778 1.00 93.69 104 ILE A O 1
ATOM 831 N N . LEU A 1 105 ? -2.019 -3.513 -13.684 1.00 91.94 105 LEU A N 1
ATOM 832 C CA . LEU A 1 105 ? -0.708 -2.969 -14.024 1.00 91.94 105 LEU A CA 1
ATOM 833 C C . LEU A 1 105 ? 0.198 -4.057 -14.604 1.00 91.94 105 LEU A C 1
ATOM 835 O O . LEU A 1 105 ? 0.848 -3.822 -15.623 1.00 91.94 105 LEU A O 1
ATOM 839 N N . ASP A 1 106 ? 0.206 -5.241 -13.995 1.00 89.44 106 ASP A N 1
ATOM 840 C CA . ASP A 1 106 ? 0.978 -6.383 -14.481 1.00 89.44 106 ASP A CA 1
ATOM 841 C C . ASP A 1 106 ? 0.523 -6.821 -15.884 1.00 89.44 106 ASP A C 1
ATOM 843 O O . ASP A 1 106 ? 1.334 -6.938 -16.812 1.00 89.44 106 ASP A O 1
ATOM 847 N N . LEU A 1 107 ? -0.795 -6.937 -16.078 1.00 89.69 107 LEU A N 1
ATOM 848 C CA . LEU A 1 107 ? -1.393 -7.313 -17.357 1.00 89.69 107 LEU A CA 1
ATOM 849 C C . LEU A 1 107 ? -1.153 -6.259 -18.450 1.00 89.69 107 LEU A C 1
ATOM 851 O O . LEU A 1 107 ? -0.743 -6.604 -19.558 1.00 89.69 107 LEU A O 1
ATOM 855 N N . ALA A 1 108 ? -1.371 -4.978 -18.146 1.00 89.94 108 ALA A N 1
ATOM 856 C CA . ALA A 1 108 ? -1.191 -3.864 -19.080 1.00 89.94 108 ALA A CA 1
ATOM 857 C C . ALA A 1 108 ? 0.273 -3.701 -19.504 1.00 89.94 108 ALA A C 1
ATOM 859 O O . ALA A 1 108 ? 0.564 -3.307 -20.634 1.00 89.94 108 ALA A O 1
ATOM 860 N N . THR A 1 109 ? 1.198 -4.047 -18.612 1.00 87.62 109 THR A N 1
ATOM 861 C CA . THR A 1 109 ? 2.633 -4.034 -18.899 1.00 87.62 109 THR A CA 1
ATOM 862 C C . THR A 1 109 ? 3.087 -5.329 -19.588 1.00 87.62 109 THR A C 1
ATOM 864 O O . THR A 1 109 ? 4.238 -5.444 -20.011 1.00 87.62 109 THR A O 1
ATOM 867 N N . SER A 1 110 ? 2.195 -6.314 -19.757 1.00 84.94 110 SER A N 1
ATOM 868 C CA . SER A 1 110 ? 2.512 -7.637 -20.307 1.00 84.94 110 SER A CA 1
ATOM 869 C C . SER A 1 110 ? 3.662 -8.315 -19.543 1.00 84.94 110 SER A C 1
ATOM 871 O O . SER A 1 110 ? 4.507 -8.987 -20.135 1.00 84.94 110 SER A O 1
ATOM 873 N N . GLY A 1 111 ? 3.755 -8.058 -18.231 1.00 77.50 111 GLY A N 1
ATOM 874 C CA . GLY A 1 111 ? 4.862 -8.522 -17.394 1.00 77.50 111 GLY A CA 1
ATOM 875 C C . GLY A 1 111 ? 6.241 -8.041 -17.864 1.00 77.50 111 GLY A C 1
ATOM 876 O O . GLY A 1 111 ? 7.238 -8.733 -17.658 1.00 77.50 111 GLY A O 1
ATOM 877 N N . ARG A 1 112 ? 6.333 -6.893 -18.553 1.00 78.56 112 ARG A N 1
ATOM 878 C CA . ARG A 1 112 ? 7.617 -6.287 -18.934 1.00 78.56 112 ARG A CA 1
ATOM 879 C C . ARG A 1 112 ? 8.129 -5.380 -17.820 1.00 78.56 112 ARG A C 1
ATOM 881 O O . ARG A 1 112 ? 7.419 -4.528 -17.302 1.00 78.56 112 ARG A O 1
ATOM 888 N N . GLY A 1 113 ? 9.395 -5.539 -17.458 1.00 78.12 113 GLY A N 1
ATOM 889 C CA . GLY A 1 113 ? 10.042 -4.642 -16.506 1.00 78.12 113 GLY A CA 1
ATOM 890 C C . GLY A 1 113 ? 10.201 -3.227 -17.072 1.00 78.12 113 GLY A C 1
ATOM 891 O O . GLY A 1 113 ? 10.175 -3.005 -18.282 1.00 78.12 113 GLY A O 1
ATOM 892 N N . GLY A 1 114 ? 10.407 -2.251 -16.194 1.00 86.56 114 GLY A N 1
ATOM 893 C CA . GLY A 1 114 ? 10.629 -0.860 -16.580 1.00 86.56 114 GLY A CA 1
ATOM 894 C C . GLY A 1 114 ? 10.477 0.103 -15.410 1.00 86.56 114 GLY A C 1
ATOM 895 O O . GLY A 1 114 ? 9.978 -0.262 -14.349 1.00 86.56 114 GLY A O 1
ATOM 896 N N . ILE A 1 115 ? 10.881 1.357 -15.604 1.00 87.25 115 ILE A N 1
ATOM 897 C CA . ILE A 1 115 ? 10.795 2.364 -14.538 1.00 87.25 115 ILE A CA 1
ATOM 898 C C . ILE A 1 115 ? 9.345 2.783 -14.247 1.00 87.25 115 ILE A C 1
ATOM 900 O O . ILE A 1 115 ? 8.983 2.960 -13.090 1.00 87.25 115 ILE A O 1
ATOM 904 N N . GLY A 1 116 ? 8.496 2.880 -15.277 1.00 88.56 116 GLY A N 1
ATOM 905 C CA . GLY A 1 116 ? 7.081 3.245 -15.135 1.00 88.56 116 GLY A CA 1
ATOM 906 C C . GLY A 1 116 ? 6.275 2.235 -14.306 1.00 88.56 116 GLY A C 1
ATOM 907 O O . GLY A 1 116 ? 5.688 2.631 -13.300 1.00 88.56 116 GLY A O 1
ATOM 908 N N . PRO A 1 117 ? 6.293 0.934 -14.654 1.00 91.12 117 PRO A N 1
ATOM 909 C CA . PRO A 1 117 ? 5.639 -0.114 -13.868 1.00 91.12 117 PRO A CA 1
ATOM 910 C C . PRO A 1 117 ? 6.157 -0.173 -12.429 1.00 91.12 117 PRO A C 1
ATOM 912 O O . PRO A 1 117 ? 5.368 -0.297 -11.499 1.00 91.12 117 PRO A O 1
ATOM 915 N N . TYR A 1 118 ? 7.466 0.006 -12.227 1.00 90.06 118 TYR A N 1
ATOM 916 C CA . TYR A 1 118 ? 8.059 0.055 -10.892 1.00 90.06 118 TYR A CA 1
ATOM 917 C C . TYR A 1 118 ? 7.515 1.219 -10.047 1.00 90.06 118 TYR A C 1
ATOM 919 O O . TYR A 1 118 ? 7.126 1.021 -8.899 1.00 90.06 118 TYR A O 1
ATOM 927 N N . ILE A 1 119 ? 7.422 2.425 -10.622 1.00 91.06 119 ILE A N 1
ATOM 928 C CA . ILE A 1 119 ? 6.800 3.583 -9.959 1.00 91.06 119 ILE A CA 1
ATOM 929 C C . ILE A 1 119 ? 5.324 3.297 -9.650 1.00 91.06 119 ILE A C 1
ATOM 931 O O . ILE A 1 119 ? 4.866 3.606 -8.551 1.00 91.06 119 ILE A O 1
ATOM 935 N N . GLY A 1 120 ? 4.595 2.674 -10.580 1.00 92.19 120 GLY A N 1
ATOM 936 C CA . GLY A 1 120 ? 3.202 2.272 -10.379 1.00 92.19 120 GLY A CA 1
ATOM 937 C C . GLY A 1 120 ? 3.030 1.333 -9.184 1.00 92.19 120 GLY A C 1
ATOM 938 O O . GLY A 1 120 ? 2.189 1.585 -8.325 1.00 92.19 120 GLY A O 1
ATOM 939 N N . ILE A 1 121 ? 3.879 0.309 -9.072 1.00 92.50 121 ILE A N 1
ATOM 940 C CA . ILE A 1 121 ? 3.877 -0.618 -7.933 1.00 92.50 121 ILE A CA 1
ATOM 941 C C . ILE A 1 121 ? 4.183 0.134 -6.630 1.00 92.50 121 ILE A C 1
ATOM 943 O O . ILE A 1 121 ? 3.470 -0.060 -5.651 1.00 92.50 121 ILE A O 1
ATOM 947 N N . CYS A 1 122 ? 5.170 1.037 -6.611 1.00 92.56 122 CYS A N 1
ATOM 948 C CA . CYS A 1 122 ? 5.477 1.852 -5.429 1.00 92.56 122 CYS A CA 1
ATOM 949 C C . CYS A 1 122 ? 4.288 2.726 -4.987 1.00 92.56 122 CYS A C 1
ATOM 951 O O . CYS A 1 122 ? 3.995 2.797 -3.794 1.00 92.56 122 CYS A O 1
ATOM 953 N N . LEU A 1 123 ? 3.583 3.366 -5.927 1.00 94.00 123 LEU A N 1
ATOM 954 C CA . LEU A 1 123 ? 2.380 4.152 -5.626 1.00 94.00 123 LEU A CA 1
ATOM 955 C C . LEU A 1 123 ? 1.267 3.273 -5.053 1.00 94.00 123 LEU A C 1
ATOM 957 O O . LEU A 1 123 ? 0.647 3.637 -4.055 1.00 94.00 123 LEU A O 1
ATOM 961 N N . LEU A 1 124 ? 1.053 2.092 -5.637 1.00 94.06 124 LEU A N 1
ATOM 962 C CA . LEU A 1 124 ? 0.092 1.128 -5.112 1.00 94.06 124 LEU A CA 1
ATOM 963 C C . LEU A 1 124 ? 0.498 0.675 -3.706 1.00 94.06 124 LEU A C 1
ATOM 965 O O . LEU A 1 124 ? -0.348 0.635 -2.823 1.00 94.06 124 LEU A O 1
ATOM 969 N N . THR A 1 125 ? 1.779 0.440 -3.432 1.00 93.94 125 THR A N 1
ATOM 970 C CA . THR A 1 125 ? 2.252 0.115 -2.079 1.00 93.94 125 THR A CA 1
ATOM 971 C C . THR A 1 125 ? 2.005 1.230 -1.063 1.00 93.94 125 THR A C 1
ATOM 973 O O . THR A 1 125 ? 1.644 0.932 0.076 1.00 93.94 125 THR A O 1
ATOM 976 N N . ALA A 1 126 ? 2.117 2.500 -1.458 1.00 94.62 126 ALA A N 1
ATOM 977 C CA . ALA A 1 126 ? 1.705 3.613 -0.602 1.00 94.62 126 ALA A CA 1
ATOM 978 C C . ALA A 1 126 ? 0.195 3.556 -0.300 1.00 94.62 126 ALA A C 1
ATOM 980 O O . ALA A 1 126 ? -0.214 3.739 0.847 1.00 94.62 126 ALA A O 1
ATOM 981 N N . CYS A 1 127 ? -0.630 3.226 -1.301 1.00 94.69 127 CYS A N 1
ATOM 982 C CA . CYS A 1 127 ? -2.061 2.983 -1.114 1.00 94.69 127 CYS A CA 1
ATOM 983 C C . CYS A 1 127 ? -2.327 1.818 -0.146 1.00 94.69 127 CYS A C 1
ATOM 985 O O . CYS A 1 127 ? -3.167 1.966 0.736 1.00 94.69 127 CYS A O 1
ATOM 987 N N . PHE A 1 128 ? -1.590 0.705 -0.243 1.00 93.06 128 PHE A N 1
ATOM 988 C CA . PHE A 1 128 ? -1.682 -0.398 0.725 1.00 93.06 128 PHE A CA 1
ATOM 989 C C . PHE A 1 128 ? -1.382 0.081 2.155 1.00 93.06 128 PHE A C 1
ATOM 991 O O . PHE A 1 128 ? -2.139 -0.249 3.059 1.00 93.06 128 PHE A O 1
ATOM 998 N N . GLY A 1 129 ? -0.353 0.912 2.360 1.00 93.12 129 GLY A N 1
ATOM 999 C CA . GLY A 1 129 ? -0.047 1.477 3.682 1.00 93.12 129 GLY A CA 1
ATOM 1000 C C . GLY A 1 129 ? -1.164 2.373 4.228 1.00 93.12 129 GLY A C 1
ATOM 1001 O O . GLY A 1 129 ? -1.516 2.292 5.403 1.00 93.12 129 GLY A O 1
ATOM 1002 N N . ILE A 1 130 ? -1.780 3.193 3.370 1.00 94.06 130 ILE A N 1
ATOM 1003 C CA . ILE A 1 130 ? -2.936 4.020 3.750 1.00 94.06 130 ILE A CA 1
ATOM 1004 C C . ILE A 1 130 ? -4.142 3.140 4.113 1.00 94.06 130 ILE A C 1
ATOM 1006 O O . ILE A 1 130 ? -4.792 3.405 5.126 1.00 94.06 130 ILE A O 1
ATOM 1010 N N . ALA A 1 131 ? -4.452 2.113 3.311 1.00 93.50 131 ALA A N 1
ATOM 1011 C CA . ALA A 1 131 ? -5.541 1.170 3.588 1.00 93.50 131 ALA A CA 1
ATOM 1012 C C . ALA A 1 131 ? -5.350 0.467 4.932 1.00 93.50 131 ALA A C 1
ATOM 1014 O O . ALA A 1 131 ? -6.294 0.395 5.720 1.00 93.50 131 ALA A O 1
ATOM 1015 N N . ASP A 1 132 ? -4.131 0.002 5.197 1.00 92.75 132 ASP A N 1
ATOM 1016 C CA . ASP A 1 132 ? -3.801 -0.715 6.421 1.00 92.75 132 ASP A CA 1
ATOM 1017 C C . ASP A 1 132 ? -4.050 0.150 7.657 1.00 92.75 132 ASP A C 1
ATOM 1019 O O . ASP A 1 132 ? -4.801 -0.232 8.552 1.00 92.75 132 ASP A O 1
ATOM 1023 N N . ALA A 1 133 ? -3.570 1.396 7.636 1.00 92.69 133 ALA A N 1
ATOM 1024 C CA . ALA A 1 133 ? -3.808 2.350 8.714 1.00 92.69 133 ALA A CA 1
ATOM 1025 C C . ALA A 1 133 ? -5.301 2.655 8.949 1.00 92.69 133 ALA A C 1
ATOM 1027 O O . ALA A 1 133 ? -5.708 2.933 10.081 1.00 92.69 133 ALA A O 1
ATOM 1028 N N . HIS A 1 134 ? -6.138 2.608 7.904 1.00 91.31 134 HIS A N 1
ATOM 1029 C CA . HIS A 1 134 ? -7.587 2.787 8.045 1.00 91.31 134 HIS A CA 1
ATOM 1030 C C . HIS A 1 134 ? -8.260 1.595 8.735 1.00 91.31 134 HIS A C 1
ATOM 1032 O O . HIS A 1 134 ? -9.188 1.803 9.522 1.00 91.31 134 HIS A O 1
ATOM 1038 N N . ILE A 1 135 ? -7.812 0.372 8.445 1.00 90.12 135 ILE A N 1
ATOM 1039 C CA . ILE A 1 135 ? -8.379 -0.857 9.010 1.00 90.12 135 ILE A CA 1
ATOM 1040 C C . ILE A 1 135 ? -7.848 -1.068 10.425 1.00 90.12 135 ILE A C 1
ATOM 1042 O O . ILE A 1 135 ? -8.645 -1.132 11.357 1.00 90.12 135 ILE A O 1
ATOM 1046 N N . GLU A 1 136 ? -6.528 -1.090 10.617 1.00 86.56 136 GLU A N 1
ATOM 1047 C CA . GLU A 1 136 ? -5.913 -1.327 11.928 1.00 86.56 136 GLU A CA 1
ATOM 1048 C C . GLU A 1 136 ? -6.195 -0.200 12.920 1.00 86.56 136 GLU A C 1
ATOM 1050 O O . GLU A 1 136 ? -6.489 -0.465 14.079 1.00 86.56 136 GLU A O 1
ATOM 1055 N N . GLY A 1 137 ? -6.196 1.061 12.479 1.00 81.94 137 GLY A N 1
ATOM 1056 C CA . GLY A 1 137 ? -6.616 2.164 13.344 1.00 81.94 137 GLY A CA 1
ATOM 1057 C C . GLY A 1 137 ? -8.119 2.144 13.654 1.00 81.94 137 GLY A C 1
ATOM 1058 O O . GLY A 1 137 ? -8.557 2.851 14.564 1.00 81.94 137 GLY A O 1
ATOM 1059 N N . GLY A 1 138 ? -8.894 1.409 12.842 1.00 75.44 138 GLY A N 1
ATOM 1060 C CA . GLY A 1 138 ? -10.352 1.257 12.785 1.00 75.44 138 GLY A CA 1
ATOM 1061 C C . GLY A 1 138 ? -10.965 0.221 13.717 1.00 75.44 138 GLY A C 1
ATOM 1062 O O . GLY A 1 138 ? -12.086 0.449 14.191 1.00 75.44 138 GLY A O 1
ATOM 1063 N N . MET A 1 139 ? -10.258 -0.893 13.892 1.00 78.00 139 MET A N 1
ATOM 1064 C CA . MET A 1 139 ? -10.641 -2.061 14.691 1.00 78.00 139 MET A CA 1
ATOM 1065 C C . MET A 1 139 ? -10.284 -1.882 16.165 1.00 78.00 139 MET A C 1
ATOM 1067 O O . MET A 1 139 ? -11.062 -2.413 16.990 1.00 78.00 139 MET A O 1
#

InterPro domains:
  IPR002259 Equilibrative nucleoside transporter [PTHR10332] (7-139)

Radius of gyration: 21.55 Å; chains: 1; bounding box: 57×30×73 Å

Foldseek 3Di:
DDDDPPPPPPPDDPDCVVVVVVVVVVVVLVVLLVCLVVVLLVCQVLVCVQAVVDNLNVLLCVLLVCLLVVLLVVCVVCVVPDDLVVLQVVLSVLSVVLSVVLVVLCVVCVSHHDDVSSVSNSVSSSSSSNSSSSNVSSD

pLDDT: mean 83.47, std 14.89, range [36.28, 94.94]

Sequence (139 aa):
MDTIVTSNGTEEPRKPGGKYKAMLVCFILGLGSLVAWNSMLTIGDYYYKLFPKYHPSRVLTLVYQPFAIGTLIILAYYQSKINTRLRNLAGFTLFFAATFLVLILDLATSGRGGIGPYIGICLLTACFGIADAHIEGGM

Secondary structure (DSSP, 8-state):
---------------THHHHHHHHHHHHHHHHHHHHHHHHHHTHHHHHHH-TTS-HHHHHHHHHHHHHHHHHHHHHHTGGGS-HHHHHHHHHHHHHHHHHHHHHHHHHTTT---HHHHHHHHHHHHHHHHHHHHHHTT-

Organism: Trifolium subterraneum (NCBI:txid3900)